Protein AF-A0AAU7DR72-F1 (afdb_monomer_lite)

pLDDT: mean 85.29, std 13.03, range [40.03, 97.12]

Organism: NCBI:txid3120821

Secondary structure (DSSP, 8-state):
------------HHHHHHT--THHHHHHHHHHHHHHHHHHS---EEPTTS-EE--TTTS-GGGHHHHHHHHHHHHHHHSPPPPSS--HHHHHHHHHHHHHHHHHHHHHT--PPPPPPHHHHHHHHHHTPPPP-HHHHHHHH----HHHHHHHHTTS--THHHHHT-

Foldseek 3Di:
DDPDDPPPPPDPLLVVLVPQAQVVLQVLLVQLQVQLCVVPVFGWDQDLRNDTDDDCVRPPPVCVVVSVVSSVVSSPVRFAAFDPDDDLVLLLSLLSSQVSLLVQCVVVPADDDDDDDSVQQVVCSVVVHDGDHSLVRSVVVDPDDPVRSSVSCRRRPGSCSSRRRD

Sequence (166 aa):
MISGCASDTQEPISEAYEQLSWDILEDEAHLVAQCVEERTGFAVRVTRGGYLEYTSEEVPDAQWDIVGEEAYACGLEAVPQAPKNPSEESLRTLYSLEVEAHKCLTNEGYSLSAPVSEATFIESFRSGEMPWSALWEAMSESSMGETEFLDLLEKCPDPTQYYWRQ

Radius of gyration: 19.44 Å; chains: 1; bounding box: 72×32×48 Å

Structure (mmCIF, N/CA/C/O backbone):
data_AF-A0AAU7DR72-F1
#
_entry.id   AF-A0AAU7DR72-F1
#
loop_
_atom_site.group_PDB
_atom_site.id
_atom_site.type_symbol
_atom_site.label_atom_id
_atom_site.label_alt_id
_atom_site.label_comp_id
_atom_site.label_asym_id
_atom_site.label_entity_id
_atom_site.label_seq_id
_atom_site.pdbx_PDB_ins_code
_atom_site.Cartn_x
_atom_site.Cartn_y
_atom_site.Cartn_z
_atom_site.occupancy
_atom_site.B_iso_or_equiv
_atom_site.auth_seq_id
_atom_site.auth_comp_id
_atom_site.auth_asym_id
_atom_site.auth_atom_id
_atom_site.pdbx_PDB_model_num
ATOM 1 N N . MET A 1 1 ? 49.573 5.946 -3.751 1.00 40.03 1 MET A N 1
ATOM 2 C CA . MET A 1 1 ? 48.326 6.722 -3.895 1.00 40.03 1 MET A CA 1
ATOM 3 C C . MET A 1 1 ? 47.185 5.734 -3.796 1.00 40.03 1 MET A C 1
ATOM 5 O O . MET A 1 1 ? 47.129 4.814 -4.600 1.00 40.03 1 MET A O 1
ATOM 9 N N . ILE A 1 2 ? 46.407 5.832 -2.722 1.00 44.66 2 ILE A N 1
ATOM 10 C CA . ILE A 1 2 ? 45.313 4.913 -2.401 1.00 44.66 2 ILE A CA 1
ATOM 11 C C . ILE A 1 2 ? 44.139 5.312 -3.301 1.00 44.66 2 ILE A C 1
ATOM 13 O O . ILE A 1 2 ? 43.612 6.409 -3.147 1.00 44.66 2 ILE A O 1
ATOM 17 N N . SER A 1 3 ? 43.785 4.471 -4.278 1.00 48.53 3 SER A N 1
ATOM 18 C CA . SER A 1 3 ? 42.498 4.589 -4.973 1.00 48.53 3 SER A CA 1
ATOM 19 C C . SER A 1 3 ? 41.438 4.014 -4.046 1.00 48.53 3 SER A C 1
ATOM 21 O O . SER A 1 3 ? 41.363 2.801 -3.871 1.00 48.53 3 SER A O 1
ATOM 23 N N . GLY A 1 4 ? 40.691 4.896 -3.389 1.00 42.16 4 GLY A N 1
ATOM 24 C CA . GLY A 1 4 ? 39.470 4.527 -2.689 1.00 42.16 4 GLY A CA 1
ATOM 25 C C . GLY A 1 4 ? 38.358 4.366 -3.715 1.00 42.16 4 GLY A C 1
ATOM 26 O O . GLY A 1 4 ? 37.863 5.361 -4.236 1.00 42.16 4 GLY A O 1
ATOM 27 N N . CYS A 1 5 ? 37.989 3.125 -4.021 1.00 52.59 5 CYS A N 1
ATOM 28 C CA . CYS A 1 5 ? 36.682 2.848 -4.599 1.00 52.59 5 CYS A CA 1
ATOM 29 C C . CYS A 1 5 ? 35.670 3.044 -3.471 1.00 52.59 5 CYS A C 1
ATOM 31 O O . CYS A 1 5 ? 35.693 2.307 -2.486 1.00 52.59 5 CYS A O 1
ATOM 33 N N . ALA A 1 6 ? 34.849 4.084 -3.581 1.00 48.78 6 ALA A N 1
ATOM 34 C CA . ALA A 1 6 ? 33.651 4.207 -2.774 1.00 48.78 6 ALA A CA 1
ATOM 35 C C . ALA A 1 6 ? 32.754 3.016 -3.125 1.00 48.78 6 ALA A C 1
ATOM 37 O O . ALA A 1 6 ? 32.339 2.869 -4.274 1.00 48.78 6 ALA A O 1
ATOM 38 N N . SER A 1 7 ? 32.541 2.124 -2.163 1.00 44.34 7 SER A N 1
ATOM 39 C CA . SER A 1 7 ? 31.516 1.095 -2.264 1.00 44.34 7 SER A CA 1
ATOM 40 C C . SER A 1 7 ? 30.158 1.777 -2.134 1.00 44.34 7 SER A C 1
ATOM 42 O O . SER A 1 7 ? 29.631 1.880 -1.028 1.00 44.34 7 SER A O 1
ATOM 44 N N . ASP A 1 8 ? 29.607 2.260 -3.247 1.00 44.88 8 ASP A N 1
ATOM 45 C CA . ASP A 1 8 ? 28.161 2.449 -3.360 1.00 44.88 8 ASP A CA 1
ATOM 46 C C . ASP A 1 8 ? 27.555 1.049 -3.403 1.00 44.88 8 ASP A C 1
ATOM 48 O O . ASP A 1 8 ? 27.446 0.414 -4.451 1.00 44.88 8 ASP A O 1
ATOM 52 N N . THR A 1 9 ? 27.249 0.516 -2.226 1.00 42.81 9 THR A N 1
ATOM 53 C CA . THR A 1 9 ? 26.425 -0.688 -2.122 1.00 42.81 9 THR A CA 1
ATOM 54 C C . THR A 1 9 ? 24.986 -0.197 -2.136 1.00 42.81 9 THR A C 1
ATOM 56 O O . THR A 1 9 ? 24.313 -0.197 -1.112 1.00 42.81 9 THR A O 1
ATOM 59 N N . GLN A 1 10 ? 24.558 0.347 -3.277 1.00 51.75 10 GLN A N 1
ATOM 60 C CA . GLN A 1 10 ? 23.138 0.535 -3.517 1.00 51.75 10 GLN A CA 1
ATOM 61 C C . GLN A 1 10 ? 22.560 -0.865 -3.673 1.00 51.75 10 GLN A C 1
ATOM 63 O O . GLN A 1 10 ? 22.988 -1.624 -4.547 1.00 51.75 10 GLN A O 1
ATOM 68 N N . GLU A 1 11 ? 21.684 -1.228 -2.747 1.00 62.62 11 GLU A N 1
ATOM 69 C CA . GLU A 1 11 ? 21.015 -2.518 -2.748 1.00 62.62 11 GLU A CA 1
ATOM 70 C C . GLU A 1 11 ? 20.339 -2.742 -4.117 1.00 62.62 11 GLU A C 1
ATOM 72 O O . GLU A 1 11 ? 19.736 -1.803 -4.655 1.00 62.62 11 GLU A O 1
ATOM 77 N N . PRO A 1 12 ? 20.484 -3.923 -4.747 1.00 83.19 12 PRO A N 1
ATOM 78 C CA . PRO A 1 12 ? 19.805 -4.216 -6.001 1.00 83.19 12 PRO A CA 1
ATOM 79 C C . PRO A 1 12 ? 18.297 -4.009 -5.852 1.00 83.19 12 PRO A C 1
ATOM 81 O O . PRO A 1 12 ? 17.704 -4.454 -4.877 1.00 83.19 12 PRO A O 1
ATOM 84 N N . ILE A 1 13 ? 17.652 -3.390 -6.843 1.00 85.44 13 ILE A N 1
ATOM 85 C CA . ILE A 1 13 ? 16.209 -3.100 -6.780 1.00 85.44 13 ILE A CA 1
ATOM 86 C C . ILE A 1 13 ? 15.347 -4.347 -6.533 1.00 85.44 13 ILE A C 1
ATOM 88 O O . ILE A 1 13 ? 14.298 -4.249 -5.913 1.00 85.44 13 ILE A O 1
ATOM 92 N N . SER A 1 14 ? 15.799 -5.521 -6.980 1.00 81.19 14 SER A N 1
ATOM 93 C CA . SER A 1 14 ? 15.128 -6.794 -6.719 1.00 81.19 14 SER A CA 1
ATOM 94 C C . SER A 1 14 ? 15.145 -7.171 -5.236 1.00 81.19 14 SER A C 1
ATOM 96 O O . SER A 1 14 ? 14.151 -7.672 -4.737 1.00 81.19 14 SER A O 1
ATOM 98 N N . GLU A 1 15 ? 16.245 -6.904 -4.529 1.00 83.69 15 GLU A N 1
ATOM 99 C CA . GLU A 1 15 ? 16.351 -7.144 -3.084 1.00 83.69 15 GLU A CA 1
ATOM 100 C C . GLU A 1 15 ? 15.483 -6.127 -2.324 1.00 83.69 15 GLU A C 1
ATOM 102 O O . GLU A 1 15 ? 14.695 -6.512 -1.465 1.00 83.69 15 GLU A O 1
ATOM 107 N N . ALA A 1 16 ? 15.486 -4.859 -2.754 1.00 84.62 16 ALA A N 1
ATOM 108 C CA . ALA A 1 16 ? 14.591 -3.839 -2.206 1.00 84.62 16 ALA A CA 1
ATOM 109 C C . ALA A 1 16 ? 13.102 -4.166 -2.446 1.00 84.62 16 ALA A C 1
ATOM 111 O O . ALA A 1 16 ? 12.257 -3.852 -1.610 1.00 84.62 16 ALA A O 1
ATOM 112 N N . TYR A 1 17 ? 12.775 -4.804 -3.575 1.00 85.69 17 TYR A N 1
ATOM 113 C CA . TYR A 1 17 ? 11.429 -5.288 -3.880 1.00 85.69 17 TYR A CA 1
ATOM 114 C C . TYR A 1 17 ? 11.035 -6.481 -3.000 1.00 85.69 17 TYR A C 1
ATOM 116 O O . TYR A 1 17 ? 9.922 -6.509 -2.490 1.00 85.69 17 TYR A O 1
ATOM 124 N N . GLU A 1 18 ? 11.949 -7.425 -2.756 1.00 82.75 18 GLU A N 1
ATOM 125 C CA . GLU A 1 18 ? 11.736 -8.557 -1.839 1.00 82.75 18 GLU A CA 1
ATOM 126 C C . GLU A 1 18 ? 11.539 -8.119 -0.376 1.00 82.75 18 GLU A C 1
ATOM 128 O O . GLU A 1 18 ? 10.915 -8.838 0.402 1.00 82.75 18 GLU A O 1
ATOM 133 N N . GLN A 1 19 ? 12.050 -6.945 0.009 1.00 81.69 19 GLN A N 1
ATOM 134 C CA . GLN A 1 19 ? 11.811 -6.361 1.333 1.00 81.69 19 GLN A CA 1
ATOM 135 C C . GLN A 1 19 ? 10.426 -5.719 1.483 1.00 81.69 19 GLN A C 1
ATOM 137 O O . GLN A 1 19 ? 10.000 -5.447 2.609 1.00 81.69 19 GLN A O 1
ATOM 142 N N . LEU A 1 20 ? 9.711 -5.465 0.383 1.00 82.44 20 LEU A N 1
ATOM 143 C CA . LEU A 1 20 ? 8.302 -5.102 0.468 1.00 82.44 20 LEU A CA 1
ATOM 144 C C . LEU A 1 20 ? 7.539 -6.336 0.943 1.00 82.44 20 LEU A C 1
ATOM 146 O O . LEU A 1 20 ? 7.637 -7.405 0.350 1.00 82.44 20 LEU A O 1
ATOM 150 N N . SER A 1 21 ? 6.786 -6.197 2.026 1.00 75.19 21 SER A N 1
ATOM 151 C CA . SER A 1 21 ? 6.037 -7.312 2.587 1.00 75.19 21 SER A CA 1
ATOM 152 C C . SER A 1 21 ? 4.670 -6.853 3.047 1.00 75.19 21 SER A C 1
ATOM 154 O O . SER A 1 21 ? 4.517 -5.846 3.744 1.00 75.19 21 SER A O 1
ATOM 156 N N . TRP A 1 22 ? 3.681 -7.655 2.666 1.00 69.69 22 TRP A N 1
ATOM 157 C CA . TRP A 1 22 ? 2.313 -7.538 3.137 1.00 69.69 22 TRP A CA 1
ATOM 158 C C . TRP A 1 22 ? 2.208 -7.657 4.664 1.00 69.69 22 TRP A C 1
ATOM 160 O O . TRP A 1 22 ? 1.389 -6.963 5.265 1.00 69.69 22 TRP A O 1
ATOM 170 N N . ASP A 1 23 ? 3.098 -8.429 5.300 1.00 72.31 23 ASP A N 1
ATOM 171 C CA . ASP A 1 23 ? 3.139 -8.598 6.760 1.00 72.31 23 ASP A CA 1
ATOM 172 C C . ASP A 1 23 ? 3.333 -7.262 7.486 1.00 72.31 23 ASP A C 1
ATOM 174 O O . ASP A 1 23 ? 2.869 -7.082 8.608 1.00 72.31 23 ASP A O 1
ATOM 178 N N . ILE A 1 24 ? 3.956 -6.278 6.830 1.00 73.00 24 ILE A N 1
ATOM 179 C CA . ILE A 1 24 ? 4.188 -4.976 7.450 1.00 73.00 24 ILE A CA 1
ATOM 180 C C . ILE A 1 24 ? 2.870 -4.199 7.606 1.00 73.00 24 ILE A C 1
ATOM 182 O O . ILE A 1 24 ? 2.738 -3.425 8.548 1.00 73.00 24 ILE A O 1
ATOM 186 N N . LEU A 1 25 ? 1.872 -4.410 6.737 1.00 75.88 25 LEU A N 1
ATOM 187 C CA . LEU A 1 25 ? 0.547 -3.802 6.926 1.00 75.88 25 LEU A CA 1
ATOM 188 C C . LEU A 1 25 ? -0.197 -4.425 8.110 1.00 75.88 25 LEU A C 1
ATOM 190 O O . LEU A 1 25 ? -0.918 -3.725 8.816 1.00 75.88 25 LEU A O 1
ATOM 194 N N . GLU A 1 26 ? -0.017 -5.727 8.340 1.00 81.94 26 GLU A N 1
ATOM 195 C CA . GLU A 1 26 ? -0.569 -6.409 9.512 1.00 81.94 26 GLU A CA 1
ATOM 196 C C . GLU A 1 26 ? 0.111 -5.915 10.798 1.00 81.94 26 GLU A C 1
ATOM 198 O O . GLU A 1 26 ? -0.579 -5.537 11.748 1.00 81.94 26 GLU A O 1
ATOM 203 N N . ASP A 1 27 ? 1.442 -5.802 10.802 1.00 84.06 27 ASP A N 1
ATOM 204 C CA . ASP A 1 27 ? 2.212 -5.244 11.919 1.00 84.06 27 ASP A CA 1
ATOM 205 C C . ASP A 1 27 ? 1.815 -3.787 12.227 1.00 84.06 27 ASP A C 1
ATOM 207 O O . ASP A 1 27 ? 1.574 -3.433 13.386 1.00 84.06 27 ASP A O 1
ATOM 211 N N . GLU A 1 28 ? 1.693 -2.935 11.204 1.00 85.44 28 GLU A N 1
ATOM 212 C CA . GLU A 1 28 ? 1.229 -1.548 11.346 1.00 85.44 28 GLU A CA 1
ATOM 213 C C . GLU A 1 28 ? -0.206 -1.499 11.894 1.00 85.44 28 GLU A C 1
ATOM 215 O O . GLU A 1 28 ? -0.493 -0.737 12.822 1.00 85.44 28 GLU A O 1
ATOM 220 N N . ALA A 1 29 ? -1.103 -2.353 11.399 1.00 89.00 29 ALA A N 1
ATOM 221 C CA . ALA A 1 29 ? -2.471 -2.446 11.899 1.00 89.00 29 ALA A CA 1
ATOM 222 C C . ALA A 1 29 ? -2.537 -2.923 13.358 1.00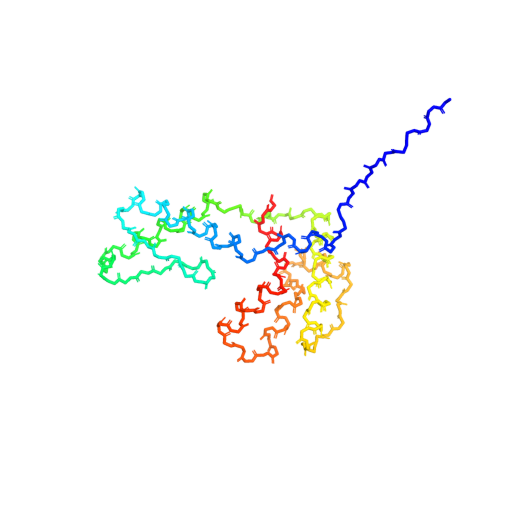 89.00 29 ALA A C 1
ATOM 224 O O . ALA A 1 29 ? -3.395 -2.457 14.110 1.00 89.00 29 ALA A O 1
ATOM 225 N N . HIS A 1 30 ? -1.615 -3.783 13.800 1.00 91.69 30 HIS A N 1
ATOM 226 C CA . HIS A 1 30 ? -1.501 -4.171 15.206 1.00 91.69 30 HIS A CA 1
ATOM 227 C C . HIS A 1 30 ? -1.099 -3.000 16.110 1.00 91.69 30 HIS A C 1
ATOM 229 O O . HIS A 1 30 ? -1.634 -2.884 17.217 1.00 91.69 30 HIS A O 1
ATOM 235 N N . LEU A 1 31 ? -0.235 -2.094 15.640 1.00 91.38 31 LEU A N 1
ATOM 236 C CA . LEU A 1 31 ? 0.086 -0.860 16.368 1.00 91.38 31 LEU A CA 1
ATOM 237 C C . LEU A 1 31 ? -1.145 0.047 16.499 1.00 91.38 31 LEU A C 1
ATOM 239 O O . LEU A 1 31 ? -1.407 0.591 17.575 1.00 91.38 31 LEU A O 1
ATOM 243 N N . VAL A 1 32 ? -1.931 0.177 15.426 1.00 93.31 32 VAL A N 1
ATOM 244 C CA . VAL A 1 32 ? -3.178 0.955 15.453 1.00 93.31 32 VAL A CA 1
ATOM 245 C C . VAL A 1 32 ? -4.196 0.313 16.398 1.00 93.31 32 VAL A C 1
ATOM 247 O O . VAL A 1 32 ? -4.771 1.015 17.228 1.00 93.31 32 VAL A O 1
ATOM 250 N N . ALA A 1 33 ? -4.383 -1.007 16.332 1.00 94.88 33 ALA A N 1
ATOM 251 C CA . ALA A 1 33 ? -5.301 -1.741 17.202 1.00 94.88 33 ALA A CA 1
ATOM 252 C C . ALA A 1 33 ? -4.955 -1.558 18.688 1.00 94.88 33 ALA A C 1
ATOM 254 O O . ALA A 1 33 ? -5.843 -1.277 19.494 1.00 94.88 33 ALA A O 1
ATOM 255 N N . GLN A 1 34 ? -3.666 -1.637 19.039 1.00 94.81 34 GLN A N 1
ATOM 256 C CA . GLN A 1 34 ? -3.204 -1.388 20.404 1.00 94.81 34 GLN A CA 1
ATOM 257 C C . GLN A 1 34 ? -3.516 0.049 20.853 1.00 94.81 34 GLN A C 1
ATOM 259 O O . GLN A 1 34 ? -4.033 0.256 21.949 1.00 94.81 34 GLN A O 1
ATOM 264 N N . CYS A 1 35 ? -3.251 1.045 20.005 1.00 95.88 35 CYS A N 1
ATOM 265 C CA . CYS A 1 35 ? -3.551 2.445 20.308 1.00 95.88 35 CYS A CA 1
ATOM 266 C C . CYS A 1 35 ? -5.058 2.688 20.520 1.00 95.88 35 CYS A C 1
ATOM 268 O O . CYS A 1 35 ? -5.446 3.387 21.460 1.00 95.88 35 CYS A O 1
ATOM 270 N N . VAL A 1 36 ? -5.920 2.077 19.699 1.00 96.62 36 VAL A N 1
ATOM 271 C CA . VAL A 1 36 ? -7.382 2.161 19.851 1.00 96.62 36 VAL A CA 1
ATOM 272 C C . VAL A 1 36 ? -7.828 1.573 21.186 1.00 96.62 36 VAL A C 1
ATOM 274 O O . VAL A 1 36 ? -8.612 2.207 21.899 1.00 96.62 36 VAL A O 1
ATOM 277 N N . GLU A 1 37 ? -7.312 0.402 21.558 1.00 96.50 37 GLU A N 1
ATOM 278 C CA . GLU A 1 37 ? -7.641 -0.235 22.834 1.00 96.50 37 GLU A CA 1
ATOM 279 C C . GLU A 1 37 ? -7.176 0.620 24.022 1.00 96.50 37 GLU A C 1
ATOM 281 O O . GLU A 1 37 ? -7.942 0.837 24.961 1.00 96.50 37 GLU A O 1
ATOM 286 N N . GLU A 1 38 ? -5.972 1.194 23.961 1.00 96.62 38 GLU A N 1
ATOM 287 C CA . GLU A 1 38 ? -5.443 2.077 25.008 1.00 96.62 38 GLU A CA 1
ATOM 288 C C . GLU A 1 38 ? -6.288 3.348 25.211 1.00 96.62 38 GLU A C 1
ATOM 290 O O . GLU A 1 38 ? -6.407 3.837 26.339 1.00 96.62 38 GLU A O 1
ATOM 295 N N . ARG A 1 39 ? -6.890 3.887 24.143 1.00 96.94 39 ARG A N 1
ATOM 296 C CA . ARG A 1 39 ? -7.662 5.143 24.188 1.00 96.94 39 ARG A CA 1
AT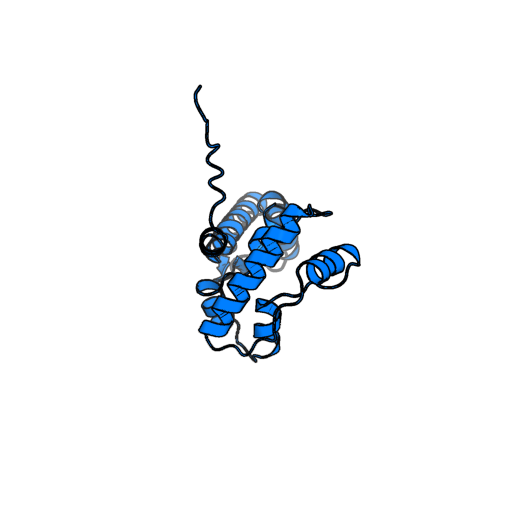OM 297 C C . ARG A 1 39 ? -9.143 4.955 24.472 1.00 96.94 39 ARG A C 1
ATOM 299 O O . ARG A 1 39 ? -9.746 5.781 25.156 1.00 96.94 39 ARG A O 1
ATOM 306 N N . THR A 1 40 ? -9.730 3.889 23.943 1.00 96.19 40 THR A N 1
ATOM 307 C CA . THR A 1 40 ? -11.179 3.653 24.008 1.00 96.19 40 THR A CA 1
ATOM 308 C C . THR A 1 40 ? -11.556 2.577 25.023 1.00 96.19 40 THR A C 1
ATOM 310 O O . THR A 1 40 ? -12.695 2.540 25.486 1.00 96.19 40 THR A O 1
ATOM 313 N N . GLY A 1 41 ? -10.606 1.716 25.398 1.00 96.19 41 GLY A N 1
ATOM 314 C CA . GLY A 1 41 ? -10.848 0.522 26.204 1.00 96.19 41 GLY A CA 1
ATOM 315 C C . GLY A 1 41 ? -11.507 -0.623 25.433 1.00 96.19 41 GLY A C 1
ATOM 316 O O . GLY A 1 41 ? -11.859 -1.626 26.056 1.00 96.19 41 GLY A O 1
ATOM 317 N N . PHE A 1 42 ? -11.699 -0.487 24.116 1.00 96.25 42 PHE A N 1
ATOM 318 C CA . PHE A 1 42 ? -12.278 -1.525 23.272 1.00 96.25 42 PHE A CA 1
ATOM 319 C C . PHE A 1 42 ? -11.209 -2.222 22.439 1.00 96.25 42 PHE A C 1
ATOM 321 O O . PHE A 1 42 ? -10.454 -1.581 21.711 1.00 96.25 42 PHE A O 1
ATOM 328 N N . ALA A 1 43 ? -11.191 -3.550 22.515 1.00 93.19 43 ALA A N 1
ATOM 329 C CA . ALA A 1 43 ? -10.353 -4.362 21.651 1.00 93.19 43 ALA A CA 1
ATOM 330 C C . ALA A 1 43 ? -10.956 -4.423 20.241 1.00 93.19 43 ALA A C 1
ATOM 332 O O . ALA A 1 43 ? -12.147 -4.693 20.074 1.00 93.19 43 ALA A O 1
ATOM 333 N N . VAL A 1 44 ? -10.110 -4.215 19.235 1.00 93.38 44 VAL A N 1
ATOM 334 C CA . VAL A 1 44 ? -10.427 -4.417 17.817 1.00 93.38 44 VAL A CA 1
ATOM 335 C C . VAL A 1 44 ? -9.506 -5.493 17.254 1.00 93.38 44 VAL A C 1
ATOM 337 O O . VAL A 1 44 ? -8.362 -5.643 17.691 1.00 93.38 44 VAL A O 1
ATOM 340 N N . ARG A 1 45 ? -9.999 -6.282 16.303 1.00 92.88 45 ARG A N 1
ATOM 341 C CA . ARG A 1 45 ? -9.233 -7.361 15.677 1.00 92.88 45 ARG A CA 1
ATOM 342 C C . ARG A 1 45 ? -8.563 -6.858 14.408 1.00 92.88 45 ARG A C 1
ATOM 344 O O . ARG A 1 45 ? -9.161 -6.103 13.653 1.00 92.88 45 ARG A O 1
ATOM 351 N N . VAL A 1 46 ? -7.348 -7.329 14.150 1.00 90.94 46 VAL A N 1
ATOM 352 C CA . VAL A 1 46 ? -6.679 -7.141 12.860 1.00 90.94 46 VAL A CA 1
ATOM 353 C C . VAL A 1 46 ? -7.024 -8.329 11.965 1.00 90.94 46 VAL A C 1
ATOM 355 O O . VAL A 1 46 ? -6.924 -9.487 12.380 1.00 90.94 46 VAL A O 1
ATOM 358 N N . THR A 1 47 ? -7.504 -8.038 10.763 1.00 85.31 47 THR A N 1
ATOM 359 C CA . THR A 1 47 ? -7.796 -9.030 9.722 1.00 85.31 47 THR A CA 1
ATOM 360 C C . THR A 1 47 ? -6.535 -9.377 8.935 1.00 85.31 47 THR A C 1
ATOM 362 O O . THR A 1 47 ? -5.569 -8.612 8.916 1.00 85.31 47 THR A O 1
ATOM 365 N N . ARG A 1 48 ? -6.571 -10.507 8.215 1.00 75.38 48 ARG A N 1
ATOM 366 C CA . ARG A 1 48 ? -5.569 -10.808 7.187 1.00 75.38 48 ARG A CA 1
ATOM 367 C C . ARG A 1 48 ? -5.682 -9.722 6.116 1.00 75.38 48 ARG A C 1
ATOM 369 O O . ARG A 1 48 ? -6.649 -9.711 5.365 1.00 75.38 48 ARG A O 1
ATOM 376 N N . GLY A 1 49 ? -4.728 -8.799 6.093 1.00 72.44 49 GLY A N 1
ATOM 377 C CA . GLY A 1 49 ? -4.767 -7.618 5.230 1.00 72.44 49 GLY A CA 1
ATOM 378 C C . GLY A 1 49 ? -4.687 -6.267 5.928 1.00 72.44 49 GLY A C 1
ATOM 379 O O . GLY A 1 49 ? -4.719 -5.241 5.254 1.00 72.44 49 GLY A O 1
ATOM 380 N N . GLY A 1 50 ? -4.561 -6.252 7.256 1.00 81.44 50 GLY A N 1
ATOM 381 C CA . GLY A 1 50 ? -4.305 -5.023 8.003 1.00 81.44 50 GLY A CA 1
ATOM 382 C C . GLY A 1 50 ? -5.540 -4.140 8.212 1.00 81.44 50 GLY A C 1
ATOM 383 O O . GLY A 1 50 ? -5.409 -2.994 8.637 1.00 81.44 50 GLY A O 1
ATOM 384 N N . TYR A 1 51 ? -6.755 -4.643 7.956 1.00 84.75 51 TYR A N 1
ATOM 385 C CA . TYR A 1 51 ? -7.979 -3.929 8.334 1.00 84.75 51 TYR A CA 1
ATOM 386 C C . TYR A 1 51 ? -8.343 -4.199 9.788 1.00 84.75 51 TYR A C 1
ATOM 388 O O . TYR A 1 51 ? -8.184 -5.321 10.275 1.00 84.75 51 TYR A O 1
ATOM 396 N N . LEU A 1 52 ? -8.899 -3.183 10.448 1.00 90.19 52 LEU A N 1
ATOM 397 C CA . LEU A 1 52 ? -9.497 -3.322 11.770 1.00 90.19 52 LEU A CA 1
ATOM 398 C C . LEU A 1 52 ? -10.953 -3.770 11.641 1.00 90.19 52 LEU A C 1
ATOM 400 O O . LEU A 1 52 ? -11.742 -3.145 10.933 1.00 90.19 52 LEU A O 1
ATOM 404 N N . GLU A 1 53 ? -11.309 -4.826 12.360 1.00 92.25 53 GLU A N 1
ATOM 405 C CA . GLU A 1 53 ? -12.655 -5.383 12.425 1.00 92.25 53 GLU A CA 1
ATOM 406 C C . GLU A 1 53 ? -13.112 -5.482 13.882 1.00 92.25 53 GLU A C 1
ATOM 408 O O . GLU A 1 53 ? -12.333 -5.782 14.789 1.00 92.25 53 GLU A O 1
ATOM 413 N N . TYR A 1 54 ? -14.395 -5.221 14.107 1.00 92.56 54 TYR A N 1
ATOM 414 C CA . TYR A 1 54 ? -15.043 -5.406 15.395 1.00 92.56 54 TYR A CA 1
ATOM 415 C C . TYR A 1 54 ? -16.542 -5.626 15.209 1.00 92.56 54 TYR A C 1
ATOM 417 O O . TYR A 1 54 ? -17.157 -5.183 14.237 1.00 92.56 54 TYR A O 1
ATOM 425 N N . THR A 1 55 ? -17.136 -6.317 16.170 1.00 93.06 55 THR A N 1
ATOM 426 C CA . THR A 1 55 ? -18.566 -6.626 16.225 1.00 93.06 55 THR A CA 1
ATOM 427 C C . THR A 1 55 ? -19.259 -5.843 17.340 1.00 93.06 55 THR A C 1
ATOM 429 O O . THR A 1 55 ? -18.610 -5.269 18.214 1.00 93.06 55 THR A O 1
ATOM 432 N N . SER A 1 56 ? -20.595 -5.879 17.376 1.00 91.75 56 SER A N 1
ATOM 433 C CA . SER A 1 56 ? -21.383 -5.294 18.472 1.00 91.75 56 SER A CA 1
ATOM 434 C C . SER A 1 56 ? -21.136 -5.957 19.841 1.00 91.75 56 SER A C 1
ATOM 436 O O . SER A 1 56 ? -21.545 -5.420 20.870 1.00 91.75 56 SER A O 1
ATOM 438 N N . GLU A 1 57 ? -20.524 -7.149 19.867 1.00 90.69 57 GLU A N 1
ATOM 439 C CA . GLU A 1 57 ? -20.121 -7.836 21.104 1.00 90.69 57 GLU A CA 1
ATOM 440 C C . GLU A 1 57 ? -18.823 -7.255 21.685 1.00 90.69 57 GLU A C 1
ATOM 442 O O . GLU A 1 57 ? -18.658 -7.225 22.904 1.00 90.69 57 GLU A O 1
ATOM 447 N N . GLU A 1 58 ? -17.927 -6.773 20.821 1.00 92.31 58 GLU A N 1
ATOM 448 C CA . GLU A 1 58 ? -16.632 -6.185 21.187 1.00 92.31 58 GLU A CA 1
ATOM 449 C C . GLU A 1 58 ? -16.756 -4.674 21.426 1.00 92.31 58 GLU A C 1
ATOM 451 O O . GLU A 1 58 ? -16.244 -4.154 22.418 1.00 92.31 58 GLU A O 1
ATOM 456 N N . VAL A 1 59 ? -17.497 -3.980 20.555 1.00 94.94 59 VAL A N 1
ATOM 457 C CA . VAL A 1 59 ? -17.745 -2.537 20.617 1.00 94.94 59 VAL A CA 1
ATOM 458 C C . VAL A 1 59 ? -19.255 -2.291 20.572 1.00 94.94 59 VAL A C 1
ATOM 460 O O . VAL A 1 59 ? -19.879 -2.553 19.543 1.00 94.94 59 VAL A O 1
ATOM 463 N N . PRO A 1 60 ? -19.879 -1.736 21.626 1.00 96.00 60 PRO A N 1
ATOM 464 C CA . PRO A 1 60 ? -21.289 -1.361 21.574 1.00 96.00 60 PRO A CA 1
ATOM 465 C C . PRO A 1 60 ? -21.564 -0.373 20.434 1.00 96.00 60 PRO A C 1
ATOM 467 O O . PRO A 1 60 ? -20.819 0.591 20.288 1.00 96.00 60 PRO A O 1
ATOM 470 N N . ASP A 1 61 ? -22.670 -0.534 19.701 1.00 95.19 61 ASP A N 1
ATOM 471 C CA . ASP A 1 61 ? -23.023 0.301 18.532 1.00 95.19 61 ASP A CA 1
ATOM 472 C C . ASP A 1 61 ? -22.922 1.813 18.797 1.00 95.19 61 ASP A C 1
ATOM 474 O O . ASP A 1 61 ? -22.472 2.586 17.957 1.00 95.19 61 ASP A O 1
ATOM 478 N N . ALA A 1 62 ? -23.282 2.249 20.008 1.00 95.50 62 ALA A N 1
ATOM 479 C CA . ALA A 1 62 ? -23.205 3.650 20.425 1.00 95.50 62 ALA A CA 1
ATOM 480 C C . ALA A 1 62 ? -21.768 4.204 20.556 1.00 95.50 62 ALA A C 1
ATOM 482 O O . ALA A 1 62 ? -21.605 5.383 20.859 1.00 95.50 62 ALA A O 1
ATOM 483 N N . GLN A 1 63 ? -20.745 3.360 20.420 1.00 96.81 63 GLN A N 1
ATOM 484 C CA . GLN A 1 63 ? -19.322 3.694 20.520 1.00 96.81 63 GLN A CA 1
ATOM 485 C C . GLN A 1 63 ? -18.575 3.495 19.193 1.00 96.81 63 GLN A C 1
ATOM 487 O O . GLN A 1 63 ? -17.388 3.801 19.134 1.00 96.81 63 GLN A O 1
ATOM 492 N N . TRP A 1 64 ? -19.244 3.026 18.131 1.00 94.94 64 TRP A N 1
ATOM 493 C CA . TRP A 1 64 ? -18.601 2.777 16.834 1.00 94.94 64 TRP A CA 1
ATOM 494 C C . TRP A 1 64 ? -17.956 4.037 16.254 1.00 94.94 64 TRP A C 1
ATOM 496 O O . TRP A 1 64 ? -16.828 3.971 15.777 1.00 94.94 64 TRP A O 1
ATOM 506 N N . ASP A 1 65 ? -18.620 5.191 16.371 1.00 95.69 65 ASP A N 1
ATOM 507 C CA . ASP A 1 65 ? -18.072 6.468 15.895 1.00 95.69 65 ASP A CA 1
ATOM 508 C C . ASP A 1 65 ? -16.763 6.825 16.618 1.00 95.69 65 ASP A C 1
ATOM 510 O O . ASP A 1 65 ? -15.782 7.185 15.976 1.00 95.69 65 ASP A O 1
ATOM 514 N N . ILE A 1 66 ? -16.713 6.652 17.945 1.00 95.38 66 ILE A N 1
ATOM 515 C CA . ILE A 1 66 ? -15.517 6.950 18.749 1.00 95.38 66 ILE A CA 1
ATOM 516 C C . ILE A 1 66 ? -14.376 5.990 18.396 1.00 95.38 66 ILE A C 1
ATOM 518 O O . ILE A 1 66 ? -13.238 6.423 18.234 1.00 95.38 66 ILE A O 1
ATOM 522 N N . VAL A 1 67 ? -14.666 4.695 18.236 1.00 95.25 67 VAL A N 1
ATOM 523 C CA . VAL A 1 67 ? -13.660 3.709 17.811 1.00 95.25 67 VAL A CA 1
ATOM 524 C C . VAL A 1 67 ? -13.143 4.021 16.406 1.00 95.25 67 VAL A C 1
ATOM 526 O O . VAL A 1 67 ? -11.940 3.939 16.175 1.00 95.25 67 VAL A O 1
ATOM 529 N N . GLY A 1 68 ? -14.013 4.429 15.480 1.00 93.12 68 GLY A N 1
ATOM 530 C CA . GLY A 1 68 ? -13.618 4.842 14.133 1.00 93.12 68 GLY A CA 1
ATOM 531 C C . GLY A 1 68 ? -12.749 6.105 14.113 1.00 93.12 68 GLY A C 1
ATOM 532 O O . GLY A 1 68 ? -11.737 6.143 13.412 1.00 93.12 68 GLY A O 1
ATOM 533 N N . GLU A 1 69 ? -13.107 7.125 14.897 1.00 95.94 69 GLU A N 1
ATOM 534 C CA . GLU A 1 69 ? -12.325 8.362 15.028 1.00 95.94 69 GLU A CA 1
ATOM 535 C C . GLU A 1 69 ? -10.938 8.099 15.632 1.00 95.94 69 GLU A C 1
ATOM 537 O O . GLU A 1 69 ? -9.935 8.595 15.108 1.00 95.94 69 GLU A O 1
ATOM 542 N N . GLU A 1 70 ? -10.855 7.279 16.683 1.00 96.31 70 GLU A N 1
ATOM 543 C CA . GLU A 1 70 ? -9.573 6.920 17.295 1.00 96.31 70 GLU A CA 1
ATOM 544 C C . GLU A 1 70 ? -8.746 5.998 16.400 1.00 96.31 70 GLU A C 1
ATOM 546 O O . GLU A 1 70 ? -7.537 6.186 16.313 1.00 96.31 70 GLU A O 1
ATOM 551 N N . ALA A 1 71 ? -9.358 5.068 15.660 1.00 93.31 71 ALA A N 1
ATOM 552 C CA . ALA A 1 71 ? -8.645 4.258 14.670 1.00 93.31 71 ALA A CA 1
ATOM 553 C C . ALA A 1 71 ? -7.975 5.135 13.605 1.00 93.31 71 ALA A C 1
ATOM 555 O O . ALA A 1 71 ? -6.809 4.924 13.267 1.00 93.31 71 ALA A O 1
ATOM 556 N N . TYR A 1 72 ? -8.677 6.161 13.121 1.00 91.00 72 TYR A N 1
ATOM 557 C CA . TYR A 1 72 ? -8.108 7.131 12.190 1.00 91.00 72 TYR A CA 1
ATOM 558 C C . TYR A 1 72 ? -6.962 7.937 12.823 1.00 91.00 72 TYR A C 1
ATOM 560 O O . TYR A 1 72 ? -5.893 8.061 12.224 1.00 91.00 72 TYR A O 1
ATOM 568 N N . ALA A 1 73 ? -7.150 8.457 14.040 1.00 92.56 73 ALA A N 1
ATOM 569 C CA . ALA A 1 73 ? -6.119 9.222 14.741 1.00 92.56 73 ALA A CA 1
ATOM 570 C C . ALA A 1 73 ? -4.866 8.377 15.033 1.00 92.56 73 ALA A C 1
ATOM 572 O O . ALA A 1 73 ? -3.751 8.809 14.749 1.00 92.56 73 ALA A O 1
ATOM 573 N N . CYS A 1 74 ? -5.050 7.155 15.532 1.00 93.62 74 CYS A N 1
ATOM 574 C CA . CYS A 1 74 ? -3.982 6.190 15.768 1.00 93.62 74 CYS A CA 1
ATOM 575 C C . CYS A 1 74 ? -3.261 5.810 14.465 1.00 93.62 74 CYS A C 1
ATOM 577 O O . CYS A 1 74 ? -2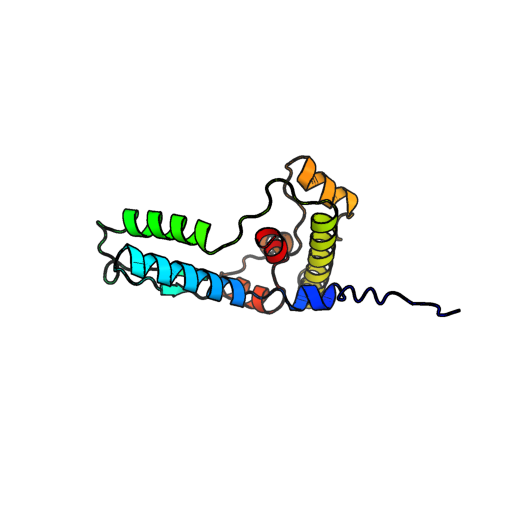.037 5.719 14.456 1.00 93.62 74 CYS A O 1
ATOM 579 N N . GLY A 1 75 ? -3.984 5.657 13.350 1.00 89.25 75 GLY A N 1
ATOM 580 C CA . GLY A 1 75 ? -3.390 5.416 12.032 1.00 89.25 75 GLY A CA 1
ATOM 581 C C . GLY A 1 75 ? -2.459 6.543 11.579 1.00 89.25 75 GLY A C 1
ATOM 582 O O . GLY A 1 75 ? -1.360 6.274 11.102 1.00 89.25 75 GLY A O 1
ATOM 583 N N . LEU A 1 76 ? -2.850 7.804 11.795 1.00 86.00 76 LEU A N 1
ATOM 584 C CA . LEU A 1 76 ? -2.007 8.967 11.486 1.00 86.00 76 LEU A CA 1
ATOM 585 C C . LEU A 1 76 ? -0.737 9.049 12.347 1.00 86.00 76 LEU A C 1
ATOM 587 O O . LEU A 1 76 ? 0.238 9.674 11.932 1.00 86.00 76 LEU A O 1
ATOM 591 N N .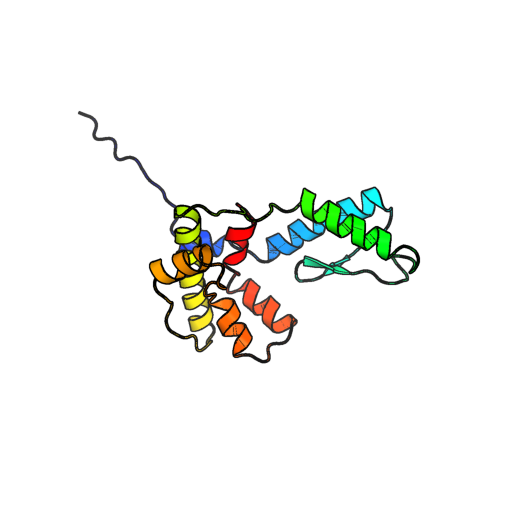 GLU A 1 77 ? -0.757 8.476 13.551 1.00 86.69 77 GLU A N 1
ATOM 592 C CA . GLU A 1 77 ? 0.388 8.455 14.467 1.00 86.69 77 GLU A CA 1
ATOM 593 C C . GLU A 1 77 ? 1.329 7.276 14.206 1.00 86.69 77 GLU A C 1
ATOM 595 O O . GLU A 1 77 ? 2.546 7.427 14.323 1.00 86.69 77 GLU A O 1
ATOM 600 N N . ALA A 1 78 ? 0.769 6.112 13.874 1.00 80.12 78 ALA A N 1
ATOM 601 C CA . ALA A 1 78 ? 1.514 4.871 13.707 1.00 80.12 78 ALA A CA 1
ATOM 602 C C . ALA A 1 78 ? 2.114 4.716 12.304 1.00 80.12 78 ALA A C 1
ATOM 604 O O . ALA A 1 78 ? 3.200 4.152 12.172 1.00 80.12 78 ALA A O 1
ATOM 605 N N . VAL A 1 79 ? 1.429 5.211 11.267 1.00 72.50 79 VAL A N 1
ATOM 606 C CA . VAL A 1 79 ? 1.808 4.974 9.869 1.00 72.50 79 VAL A CA 1
ATOM 607 C C . VAL A 1 79 ? 2.376 6.255 9.252 1.00 72.50 79 VAL A C 1
ATOM 609 O O . VAL A 1 79 ? 1.688 7.287 9.242 1.00 72.50 79 VAL A O 1
ATOM 612 N N . PRO A 1 80 ? 3.614 6.221 8.713 1.00 69.06 80 PRO A N 1
ATOM 613 C CA . PRO A 1 80 ? 4.156 7.330 7.943 1.00 69.06 80 PRO A CA 1
ATOM 614 C C . PRO A 1 80 ? 3.182 7.740 6.835 1.00 69.06 80 PRO A C 1
ATOM 616 O O . PRO A 1 80 ? 2.527 6.913 6.207 1.00 69.06 80 PRO A O 1
ATOM 619 N N . GLN A 1 81 ? 3.036 9.043 6.632 1.00 69.38 81 GLN A N 1
ATOM 620 C CA . GLN A 1 81 ? 2.171 9.563 5.581 1.00 69.38 81 GLN A CA 1
ATOM 621 C C . GLN A 1 81 ? 3.010 9.787 4.335 1.00 69.38 81 GLN A C 1
ATOM 623 O O . GLN A 1 81 ? 4.071 10.403 4.433 1.00 69.38 81 GLN A O 1
ATOM 628 N N . ALA A 1 82 ? 2.498 9.377 3.170 1.00 70.06 82 ALA A N 1
ATOM 629 C CA . ALA A 1 82 ? 3.196 9.611 1.914 1.00 70.06 82 ALA A CA 1
ATOM 630 C C . ALA A 1 82 ? 3.595 11.090 1.772 1.00 70.06 82 ALA A C 1
ATOM 632 O O . ALA A 1 82 ? 2.794 11.998 2.061 1.00 70.06 82 ALA A O 1
ATOM 633 N N . PRO A 1 83 ? 4.808 11.366 1.272 1.00 70.50 83 PRO A N 1
ATOM 634 C CA . PRO A 1 83 ? 5.268 12.725 1.103 1.00 70.50 83 PRO A CA 1
ATOM 635 C C . PRO A 1 83 ? 4.363 13.439 0.100 1.00 70.50 83 PRO A C 1
ATOM 637 O O . PRO A 1 83 ? 4.178 13.004 -1.033 1.00 70.50 83 PRO A O 1
ATOM 640 N N . LYS A 1 84 ? 3.835 14.602 0.497 1.00 72.50 84 LYS A N 1
ATOM 641 C CA . LYS A 1 84 ? 2.981 15.430 -0.372 1.00 72.50 84 LYS A CA 1
ATOM 642 C C . LYS A 1 84 ? 3.656 15.784 -1.705 1.00 72.50 84 LYS A C 1
ATOM 644 O O . LYS A 1 84 ? 2.970 15.995 -2.696 1.00 72.50 84 LYS A O 1
ATOM 649 N N . ASN A 1 85 ? 4.986 15.887 -1.698 1.00 80.06 85 ASN A N 1
ATOM 650 C CA . ASN A 1 85 ? 5.814 16.111 -2.876 1.00 80.06 85 ASN A CA 1
ATOM 651 C C . ASN A 1 85 ? 6.987 15.115 -2.837 1.00 80.06 85 ASN A C 1
ATOM 653 O O . ASN A 1 85 ? 8.012 15.433 -2.224 1.00 80.06 85 ASN A O 1
ATOM 657 N N . PRO A 1 86 ? 6.849 13.920 -3.431 1.00 83.94 86 PRO A N 1
ATOM 658 C CA . PRO A 1 86 ? 7.938 12.953 -3.487 1.00 83.94 86 PRO A CA 1
ATOM 659 C C . PRO A 1 86 ? 9.122 13.517 -4.277 1.00 83.94 86 PRO A C 1
ATOM 661 O O . PRO A 1 86 ? 8.953 14.284 -5.232 1.00 83.94 86 PRO A O 1
ATOM 664 N N . SER A 1 87 ? 10.337 13.146 -3.877 1.00 89.69 87 SER A N 1
ATOM 665 C CA . SER A 1 87 ? 11.534 13.537 -4.621 1.00 89.69 87 SER A CA 1
ATOM 666 C C . SER A 1 87 ? 11.595 12.808 -5.969 1.00 89.69 87 SER A C 1
ATOM 668 O O . SER A 1 87 ? 11.014 11.738 -6.139 1.00 89.69 87 SER A O 1
ATOM 670 N N . GLU A 1 88 ? 12.319 13.357 -6.947 1.00 90.81 88 GLU A N 1
ATOM 671 C CA . GLU A 1 88 ? 12.506 12.664 -8.230 1.00 90.81 88 GLU A CA 1
ATOM 672 C C . GLU A 1 88 ? 13.217 11.314 -8.047 1.00 90.81 88 GLU A C 1
ATOM 674 O O . GLU A 1 88 ? 12.875 10.348 -8.717 1.00 90.81 88 GLU A O 1
ATOM 679 N N . GLU A 1 89 ? 14.158 11.227 -7.105 1.00 90.81 89 GLU A N 1
ATOM 680 C CA . GLU A 1 89 ? 14.828 9.977 -6.738 1.00 90.81 89 GLU A CA 1
ATOM 681 C C . GLU A 1 89 ? 13.838 8.949 -6.177 1.00 90.81 89 GLU A C 1
ATOM 683 O O . GLU A 1 89 ? 13.805 7.814 -6.642 1.00 90.81 89 GLU A O 1
ATOM 688 N N . SER A 1 90 ? 12.954 9.374 -5.272 1.00 89.81 90 SER A N 1
ATOM 689 C CA . SER A 1 90 ? 11.867 8.550 -4.733 1.00 89.81 90 SER A CA 1
ATOM 690 C C . SER A 1 90 ? 10.972 7.989 -5.839 1.00 89.81 90 SER A C 1
ATOM 692 O O . SER A 1 90 ? 10.615 6.814 -5.818 1.00 89.81 90 SER A O 1
ATOM 694 N N . LEU A 1 91 ? 10.622 8.820 -6.826 1.00 92.19 91 LEU A N 1
ATOM 695 C CA . LEU A 1 91 ? 9.785 8.405 -7.952 1.00 92.19 91 LEU A CA 1
ATOM 696 C C . LEU A 1 91 ? 10.513 7.443 -8.900 1.00 92.19 91 LEU A C 1
ATOM 698 O O . LEU A 1 91 ? 9.885 6.529 -9.427 1.00 92.19 91 LEU A O 1
ATOM 702 N N . ARG A 1 92 ? 11.827 7.605 -9.093 1.00 94.06 92 ARG A N 1
ATOM 703 C CA . ARG A 1 92 ? 12.649 6.649 -9.856 1.00 94.06 92 ARG A CA 1
ATOM 704 C C . ARG A 1 92 ? 12.720 5.288 -9.180 1.00 94.06 92 ARG A C 1
ATOM 706 O O . ARG A 1 92 ? 12.601 4.264 -9.855 1.00 94.06 92 ARG A O 1
ATOM 713 N N . THR A 1 93 ? 12.897 5.274 -7.862 1.00 92.75 93 THR A N 1
ATOM 714 C CA . THR A 1 93 ? 12.890 4.031 -7.088 1.00 92.75 93 THR A CA 1
ATOM 715 C C . THR A 1 93 ? 11.528 3.360 -7.187 1.00 92.75 93 THR A C 1
ATOM 717 O O . THR A 1 93 ? 11.468 2.190 -7.550 1.00 92.75 93 THR A O 1
ATOM 720 N N . LEU A 1 94 ? 10.437 4.107 -6.983 1.00 92.88 94 LEU A N 1
ATOM 721 C CA . LEU A 1 94 ? 9.082 3.573 -7.115 1.00 92.88 94 LEU A CA 1
ATOM 722 C C . LEU A 1 94 ? 8.820 2.993 -8.513 1.00 92.88 94 LEU A C 1
ATOM 724 O O . LEU A 1 94 ? 8.332 1.875 -8.620 1.00 92.88 94 LEU A O 1
ATOM 728 N N . TYR A 1 95 ? 9.207 3.697 -9.580 1.00 95.50 95 TYR A N 1
ATOM 729 C CA . TYR A 1 95 ? 9.094 3.174 -10.944 1.00 95.50 95 TYR A CA 1
ATOM 730 C C . TYR A 1 95 ? 9.874 1.863 -11.128 1.00 95.50 95 TYR A C 1
ATOM 732 O O . TYR A 1 95 ? 9.394 0.927 -11.762 1.00 95.50 95 TYR A O 1
ATOM 740 N N . SER A 1 96 ? 11.076 1.775 -10.558 1.00 95.81 96 SER A N 1
ATOM 741 C CA . SER A 1 96 ? 11.895 0.565 -10.660 1.00 95.81 96 SER A CA 1
ATOM 742 C C . SER A 1 96 ? 11.269 -0.612 -9.897 1.00 95.81 96 SER A C 1
ATOM 744 O O . SER A 1 96 ? 11.304 -1.735 -10.396 1.00 95.81 96 SER A O 1
ATOM 746 N N . LEU A 1 97 ? 10.633 -0.356 -8.746 1.00 95.38 97 LEU A N 1
ATOM 747 C CA . LEU A 1 97 ? 9.849 -1.351 -8.001 1.00 95.38 97 LEU A CA 1
ATOM 748 C C . LEU A 1 97 ? 8.603 -1.801 -8.782 1.00 95.38 97 LEU A C 1
ATOM 750 O O . LEU A 1 97 ? 8.323 -2.993 -8.836 1.00 95.38 97 LEU A O 1
ATOM 754 N N . GLU A 1 98 ? 7.896 -0.887 -9.451 1.00 96.00 98 GLU A N 1
ATOM 755 C CA . GLU A 1 98 ? 6.758 -1.219 -10.328 1.00 96.00 98 GLU A CA 1
ATOM 756 C C . GLU A 1 98 ? 7.167 -2.115 -11.506 1.00 96.00 98 GLU A C 1
ATOM 758 O O . GLU A 1 98 ? 6.435 -3.024 -11.901 1.00 96.00 98 GLU A O 1
ATOM 763 N N . VAL A 1 99 ? 8.373 -1.927 -12.046 1.00 96.62 99 VAL A N 1
ATOM 764 C CA . VAL A 1 99 ? 8.920 -2.816 -13.080 1.00 96.62 99 VAL A CA 1
ATOM 765 C C . VAL A 1 99 ? 9.256 -4.206 -12.522 1.00 96.62 99 VAL A C 1
ATOM 767 O O . VAL A 1 99 ? 9.060 -5.196 -13.229 1.00 96.62 99 VAL A O 1
ATOM 770 N N . GLU A 1 100 ? 9.743 -4.324 -11.284 1.00 95.94 100 GLU A N 1
ATOM 771 C CA . GLU A 1 100 ? 9.932 -5.638 -10.645 1.00 95.94 100 GLU A CA 1
ATOM 772 C C . GLU A 1 100 ? 8.588 -6.317 -10.333 1.00 95.94 100 GLU A C 1
ATOM 774 O O . GLU A 1 100 ? 8.422 -7.502 -10.637 1.00 95.94 100 GLU A O 1
ATOM 779 N N . ALA A 1 101 ? 7.590 -5.564 -9.863 1.00 95.25 101 ALA A N 1
ATOM 780 C CA . ALA A 1 101 ? 6.232 -6.070 -9.672 1.00 95.25 101 ALA A CA 1
ATOM 781 C C . ALA A 1 101 ? 5.620 -6.578 -10.980 1.00 95.25 101 ALA A C 1
ATOM 783 O O . ALA A 1 101 ? 5.074 -7.680 -11.022 1.00 95.25 101 ALA A O 1
ATOM 784 N N . HIS A 1 102 ? 5.785 -5.838 -12.079 1.00 96.38 102 HIS A N 1
ATOM 785 C CA . HIS A 1 102 ? 5.351 -6.269 -13.410 1.00 96.38 102 HIS A CA 1
ATOM 786 C C . HIS A 1 102 ? 5.948 -7.621 -13.814 1.00 96.38 102 HIS A C 1
ATOM 788 O O . HIS A 1 102 ? 5.227 -8.497 -14.304 1.00 96.38 102 HIS A O 1
ATOM 794 N N . LYS A 1 103 ? 7.247 -7.833 -13.564 1.00 95.81 103 LYS A N 1
ATOM 795 C CA . LYS A 1 103 ? 7.907 -9.121 -13.827 1.00 95.81 103 LYS A CA 1
ATOM 796 C C . LYS A 1 103 ? 7.338 -10.228 -12.947 1.00 95.81 103 LYS A C 1
ATOM 798 O O . LYS A 1 103 ? 7.076 -11.314 -13.462 1.00 95.81 103 LYS A O 1
ATOM 803 N N . CYS A 1 104 ? 7.146 -9.966 -11.654 1.00 95.50 104 CYS A N 1
ATOM 804 C CA . CYS A 1 104 ? 6.556 -10.928 -10.726 1.00 95.50 104 CYS A CA 1
ATOM 805 C C . CYS A 1 104 ? 5.161 -11.360 -11.196 1.00 95.50 104 CYS A C 1
ATOM 807 O O . CYS A 1 104 ? 4.915 -12.545 -11.411 1.00 95.50 104 CYS A O 1
ATOM 809 N N . LEU A 1 105 ? 4.288 -10.392 -11.478 1.00 95.06 105 LEU A N 1
ATOM 810 C CA . LEU A 1 105 ? 2.921 -10.624 -11.942 1.00 95.06 105 LEU A CA 1
ATOM 811 C C . LEU A 1 105 ? 2.894 -11.370 -13.284 1.00 95.06 105 LEU A C 1
ATOM 813 O O . LEU A 1 105 ? 2.147 -12.331 -13.455 1.00 95.06 105 LEU A O 1
ATOM 817 N N . THR A 1 106 ? 3.759 -11.003 -14.230 1.00 94.81 106 THR A N 1
ATOM 818 C CA . THR A 1 106 ? 3.868 -11.731 -15.505 1.00 94.81 106 THR A CA 1
ATOM 819 C C . THR A 1 106 ? 4.297 -13.190 -15.287 1.00 94.81 106 THR A C 1
ATOM 821 O O . THR A 1 106 ? 3.779 -14.090 -15.950 1.00 94.81 106 THR A O 1
ATOM 824 N N . ASN A 1 107 ? 5.205 -13.452 -14.338 1.00 94.88 107 ASN A N 1
ATOM 825 C CA . ASN A 1 107 ? 5.638 -14.809 -13.985 1.00 94.88 107 ASN A CA 1
ATOM 826 C C . ASN A 1 107 ? 4.536 -15.623 -13.285 1.00 94.88 107 ASN A C 1
ATOM 828 O O . ASN A 1 107 ? 4.443 -16.827 -13.523 1.00 94.88 107 ASN A O 1
ATOM 832 N N . GLU A 1 108 ? 3.681 -14.978 -12.485 1.00 92.44 108 GLU A N 1
ATOM 833 C CA . GLU A 1 108 ? 2.475 -15.589 -11.901 1.00 92.44 108 GLU A CA 1
ATOM 834 C C . GLU A 1 108 ? 1.363 -15.833 -12.943 1.00 92.44 108 GLU A C 1
ATOM 836 O O . GLU A 1 108 ? 0.376 -16.509 -12.655 1.00 92.44 108 GLU A O 1
ATOM 841 N N . GLY A 1 109 ? 1.536 -15.347 -14.178 1.00 91.62 109 GLY A N 1
ATOM 842 C CA . GLY A 1 109 ? 0.661 -15.638 -15.314 1.00 91.62 109 GLY A CA 1
ATOM 843 C C . GLY A 1 109 ? -0.319 -14.525 -15.686 1.00 91.62 109 GLY A C 1
ATOM 844 O O . GLY A 1 109 ? -1.189 -14.760 -16.528 1.00 91.62 109 GLY A O 1
ATOM 845 N N . TYR A 1 110 ? -0.184 -13.328 -15.110 1.00 91.19 110 TYR A N 1
ATOM 846 C CA . TYR A 1 110 ? -0.991 -12.163 -15.484 1.00 91.19 110 TYR A CA 1
ATOM 847 C C . TYR A 1 110 ? -0.536 -11.582 -16.830 1.00 91.19 110 TYR A C 1
ATOM 849 O O . TYR A 1 110 ? 0.655 -11.532 -17.143 1.00 91.19 110 TYR A O 1
ATOM 857 N N . SER A 1 111 ? -1.494 -11.134 -17.644 1.00 91.50 111 SER A N 1
ATOM 858 C CA . SER A 1 111 ? -1.245 -10.611 -18.992 1.00 91.50 111 SER A CA 1
ATOM 859 C C . SER A 1 111 ? -1.172 -9.085 -18.995 1.00 91.50 111 SER A C 1
ATOM 861 O O . SER A 1 111 ? -2.058 -8.418 -19.512 1.00 91.50 111 SER A O 1
ATOM 863 N N . LEU A 1 112 ? -0.087 -8.528 -18.470 1.00 92.44 112 LEU A N 1
ATOM 864 C CA . LEU A 1 112 ? 0.071 -7.078 -18.366 1.00 92.44 112 LEU A CA 1
ATOM 865 C C . LEU A 1 112 ? 0.595 -6.444 -19.661 1.00 92.44 112 LEU A C 1
ATOM 867 O O . LEU A 1 112 ? 1.404 -7.028 -20.393 1.00 92.44 112 LEU A O 1
ATOM 871 N N . SER A 1 113 ? 0.178 -5.210 -19.926 1.00 94.06 113 SER A N 1
ATOM 872 C CA . SER A 1 113 ? 0.763 -4.362 -20.959 1.00 94.06 113 SER A CA 1
ATOM 873 C C . SER A 1 113 ? 2.231 -4.041 -20.654 1.00 94.06 113 SER A C 1
ATOM 875 O O . SER A 1 113 ? 2.752 -4.301 -19.568 1.00 94.06 113 SER A O 1
ATOM 877 N N . ALA A 1 114 ? 2.953 -3.526 -21.650 1.00 94.81 114 ALA A N 1
ATOM 878 C CA . ALA A 1 114 ? 4.336 -3.117 -21.436 1.00 94.81 114 ALA A CA 1
ATOM 879 C C . ALA A 1 114 ? 4.390 -1.907 -20.482 1.00 94.81 114 ALA A C 1
ATOM 881 O O . ALA A 1 114 ? 3.597 -0.980 -20.672 1.00 94.81 114 ALA A O 1
ATOM 882 N N . PRO A 1 115 ? 5.354 -1.860 -19.538 1.00 95.88 115 PRO A N 1
ATOM 883 C CA . PRO A 1 115 ? 5.524 -0.706 -18.665 1.00 95.88 115 PRO A CA 1
ATOM 884 C C . PRO A 1 115 ? 5.628 0.605 -19.450 1.00 95.88 115 PRO A C 1
ATOM 886 O O . PRO A 1 115 ? 6.268 0.673 -20.509 1.00 95.88 115 PRO A O 1
ATOM 889 N N . VAL A 1 116 ? 5.019 1.662 -18.911 1.00 95.50 116 VAL A N 1
ATOM 890 C CA . VAL A 1 116 ? 5.213 3.030 -19.414 1.00 95.50 116 VAL A CA 1
ATOM 891 C C . VAL A 1 116 ? 6.669 3.463 -19.225 1.00 95.50 116 VAL A C 1
ATOM 893 O O . VAL A 1 116 ? 7.413 2.846 -18.478 1.00 95.50 116 VAL A O 1
ATOM 896 N N . SER A 1 117 ? 7.107 4.541 -19.878 1.00 97.12 117 SER A N 1
ATOM 897 C CA . SER A 1 117 ? 8.464 5.053 -19.631 1.00 97.12 117 SER A CA 1
ATOM 898 C C . SER A 1 117 ? 8.591 5.689 -18.238 1.00 97.12 117 SER A C 1
ATOM 900 O O . SER A 1 117 ? 7.637 6.309 -17.769 1.00 97.12 117 SER A O 1
ATOM 902 N N . GLU A 1 118 ? 9.785 5.644 -17.629 1.00 96.50 118 GLU A N 1
ATOM 903 C CA . GLU A 1 118 ? 10.081 6.338 -16.356 1.00 96.50 118 GLU A CA 1
ATOM 904 C C . GLU A 1 118 ? 9.672 7.819 -16.409 1.00 96.50 118 GLU A C 1
ATOM 906 O O . GLU A 1 118 ? 9.052 8.342 -15.488 1.00 96.50 118 GLU A O 1
ATOM 911 N N . ALA A 1 119 ? 9.965 8.498 -17.522 1.00 96.38 119 ALA A N 1
ATOM 912 C CA . ALA A 1 119 ? 9.611 9.903 -17.702 1.00 96.38 119 ALA A CA 1
ATOM 913 C C . ALA A 1 119 ? 8.089 10.124 -17.699 1.00 96.38 119 ALA A C 1
ATOM 915 O O . ALA A 1 119 ? 7.617 11.104 -17.130 1.00 96.38 119 ALA A O 1
ATOM 916 N N . THR A 1 120 ? 7.323 9.213 -18.307 1.00 96.19 120 THR A N 1
ATOM 917 C CA . THR A 1 120 ? 5.852 9.247 -18.287 1.00 96.19 120 THR A CA 1
ATOM 918 C C . THR A 1 120 ? 5.316 9.012 -16.880 1.00 96.19 120 THR A C 1
ATOM 920 O O . THR A 1 120 ? 4.425 9.735 -16.446 1.00 96.19 120 THR A O 1
ATOM 923 N N . PHE A 1 121 ? 5.884 8.044 -16.162 1.00 94.88 121 PHE A N 1
ATOM 924 C CA . PHE A 1 121 ? 5.517 7.743 -14.783 1.00 94.88 121 PHE A CA 1
ATOM 925 C C . PHE A 1 121 ? 5.782 8.931 -13.848 1.00 94.88 121 PHE A C 1
ATOM 927 O O . PHE A 1 121 ? 4.916 9.333 -13.085 1.00 94.88 121 PHE A O 1
ATOM 934 N N . ILE A 1 122 ? 6.957 9.559 -13.926 1.00 94.19 122 ILE A N 1
ATOM 935 C CA . ILE A 1 122 ? 7.273 10.734 -13.100 1.00 94.19 122 ILE A CA 1
ATOM 936 C C . ILE A 1 122 ? 6.346 11.909 -13.439 1.00 94.19 122 ILE A C 1
ATOM 938 O O . ILE A 1 122 ? 5.932 12.651 -12.545 1.00 94.19 122 ILE A O 1
ATOM 942 N N . GLU A 1 123 ? 6.013 12.095 -14.718 1.00 94.38 123 GLU A N 1
ATOM 943 C CA . GLU A 1 123 ? 5.139 13.187 -15.141 1.00 94.38 123 GLU A CA 1
ATOM 944 C C . GLU A 1 123 ? 3.703 13.020 -14.634 1.00 94.38 123 GLU A C 1
ATOM 946 O O . GLU A 1 123 ? 3.105 14.023 -14.248 1.00 94.38 123 GLU A O 1
ATOM 951 N N . SER A 1 124 ? 3.167 11.796 -14.530 1.00 92.94 124 SER A N 1
ATOM 952 C CA . SER A 1 124 ? 1.814 11.592 -13.988 1.00 92.94 124 SER A CA 1
ATOM 953 C C . SER A 1 124 ? 1.695 12.063 -12.533 1.00 92.94 124 SER A C 1
ATOM 955 O O . SER A 1 124 ? 0.717 12.714 -12.1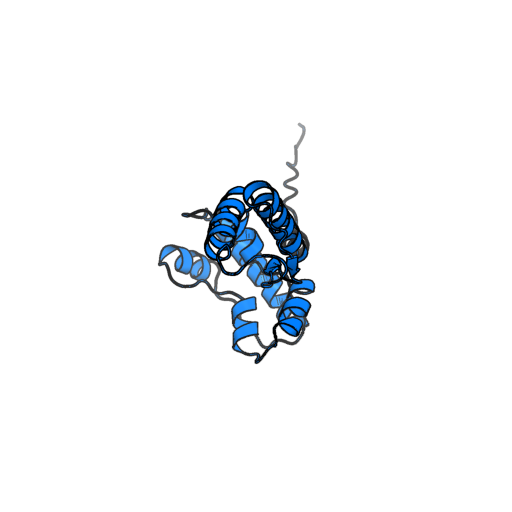71 1.00 92.94 124 SER A O 1
ATOM 957 N N . PHE A 1 125 ? 2.732 11.858 -11.710 1.00 89.12 125 PHE A N 1
ATOM 958 C CA . PHE A 1 125 ? 2.768 12.415 -10.349 1.00 89.12 125 PHE A CA 1
ATOM 959 C C . PHE A 1 125 ? 2.775 13.949 -10.339 1.00 89.12 125 PHE A C 1
ATOM 961 O O . PHE A 1 125 ? 2.196 14.569 -9.448 1.00 89.12 125 PHE A O 1
ATOM 968 N N . ARG A 1 126 ? 3.423 14.582 -11.324 1.00 88.19 126 ARG A N 1
ATOM 969 C CA . ARG A 1 126 ? 3.509 16.049 -11.430 1.00 88.19 126 ARG A CA 1
ATOM 970 C C . ARG A 1 126 ? 2.217 16.672 -11.947 1.00 88.19 126 ARG A C 1
ATOM 972 O O . ARG A 1 126 ? 1.858 17.764 -11.507 1.00 88.19 126 ARG A O 1
ATOM 979 N N . SER A 1 127 ? 1.536 15.998 -12.869 1.00 88.75 127 SER A N 1
ATOM 980 C CA . SER A 1 127 ? 0.266 16.444 -13.447 1.00 88.75 127 SER A CA 1
ATOM 981 C C . SER A 1 127 ? -0.935 16.166 -12.536 1.00 88.75 127 SER A C 1
ATOM 983 O O . SER A 1 127 ? -2.005 16.735 -12.753 1.00 88.75 127 SER A O 1
ATOM 985 N N . GLY A 1 128 ? -0.758 15.338 -11.500 1.00 83.62 128 GLY A N 1
ATOM 986 C CA . GLY A 1 128 ? -1.839 14.874 -10.629 1.00 83.62 128 GLY A CA 1
ATOM 987 C C . GLY A 1 128 ? -2.704 13.790 -11.277 1.00 83.62 128 GLY A C 1
ATOM 988 O O . GLY A 1 128 ? -3.813 13.529 -10.809 1.00 83.62 128 GLY A O 1
ATOM 989 N N . GLU A 1 129 ? -2.222 13.184 -12.361 1.00 88.12 129 GLU A N 1
ATOM 990 C CA . GLU A 1 129 ? -2.827 12.002 -12.962 1.00 88.12 129 GLU A CA 1
ATOM 991 C C . GLU A 1 129 ? -2.480 10.753 -12.143 1.00 88.12 129 GLU A C 1
ATOM 993 O O . GLU A 1 129 ? -1.468 10.698 -11.443 1.00 88.12 129 GLU A O 1
ATOM 998 N N . MET A 1 130 ? -3.331 9.730 -12.232 1.00 85.38 130 MET A N 1
ATOM 999 C CA . MET A 1 130 ? -3.055 8.454 -11.578 1.00 85.38 130 MET A CA 1
ATOM 1000 C C . MET A 1 130 ? -1.823 7.811 -12.236 1.00 85.38 130 MET A C 1
ATOM 1002 O O . MET A 1 130 ? -1.841 7.599 -13.452 1.00 85.38 130 MET A O 1
ATOM 1006 N N . PRO A 1 131 ? -0.755 7.519 -11.474 1.00 90.81 131 PRO A N 1
ATOM 1007 C CA . PRO A 1 131 ? 0.417 6.858 -12.019 1.00 90.81 131 PRO A CA 1
ATOM 1008 C C . PRO A 1 131 ? 0.097 5.427 -12.435 1.00 90.81 131 PRO A C 1
ATOM 1010 O O . PRO A 1 131 ? -0.814 4.792 -11.906 1.00 90.81 131 PRO A O 1
ATOM 1013 N N . TRP A 1 132 ? 0.860 4.927 -13.404 1.00 93.81 132 TRP A N 1
ATOM 1014 C CA . TRP A 1 132 ? 0.787 3.522 -13.789 1.00 93.81 132 TRP A CA 1
ATOM 1015 C C . TRP A 1 132 ? 1.168 2.631 -12.601 1.00 93.81 132 TRP A C 1
ATOM 1017 O O . TRP A 1 132 ? 2.133 2.931 -11.908 1.00 93.81 132 TRP A O 1
ATOM 1027 N N . SER A 1 133 ? 0.427 1.545 -12.395 1.00 93.88 133 SER A N 1
ATOM 1028 C CA . SER A 1 133 ? 0.721 0.530 -11.384 1.00 93.88 133 SER A CA 1
ATOM 1029 C C . SER A 1 133 ? 0.487 -0.849 -11.983 1.00 93.88 133 SER A C 1
ATOM 1031 O O . SER A 1 133 ? -0.599 -1.123 -12.508 1.00 93.88 133 SER A O 1
ATOM 1033 N N . ALA A 1 134 ? 1.498 -1.714 -11.907 1.00 93.88 134 ALA A N 1
ATOM 1034 C CA . ALA A 1 134 ? 1.422 -3.065 -12.454 1.00 93.88 134 ALA A CA 1
ATOM 1035 C C . ALA A 1 134 ? 0.369 -3.906 -11.718 1.00 93.88 134 ALA A C 1
ATOM 1037 O O . ALA A 1 134 ? -0.382 -4.663 -12.336 1.00 93.88 134 ALA A O 1
ATOM 1038 N N . LEU A 1 135 ? 0.283 -3.731 -10.397 1.00 90.75 135 LEU A N 1
ATOM 1039 C CA . LEU A 1 135 ? -0.693 -4.416 -9.559 1.00 90.75 135 LEU A CA 1
ATOM 1040 C C . LEU A 1 135 ? -2.124 -3.979 -9.892 1.00 90.75 135 LEU A C 1
ATOM 1042 O O . LEU A 1 135 ? -2.996 -4.829 -10.057 1.00 90.75 135 LEU A O 1
ATOM 1046 N N . TRP A 1 136 ? -2.370 -2.672 -10.042 1.00 89.31 136 TRP A N 1
ATOM 1047 C CA . TRP A 1 136 ? -3.703 -2.172 -10.392 1.00 89.31 136 TRP A CA 1
ATOM 1048 C C . TRP A 1 136 ? -4.183 -2.702 -11.747 1.00 89.31 136 TRP A C 1
ATOM 1050 O O . TRP A 1 136 ? -5.353 -3.053 -11.906 1.00 89.31 136 TRP A O 1
ATOM 1060 N N . GLU A 1 137 ? -3.276 -2.811 -12.716 1.00 90.94 137 GLU A N 1
ATOM 1061 C CA . GLU A 1 137 ? -3.570 -3.415 -14.012 1.00 90.94 137 GLU A CA 1
ATOM 1062 C C . GLU A 1 137 ? -3.975 -4.891 -13.856 1.00 90.94 137 GLU A C 1
ATOM 1064 O O . GLU A 1 137 ? -5.048 -5.274 -14.328 1.00 90.94 137 GLU A O 1
ATOM 1069 N N . ALA A 1 138 ? -3.210 -5.680 -13.090 1.00 89.06 138 ALA A N 1
ATOM 1070 C CA . ALA A 1 138 ? -3.533 -7.079 -12.787 1.00 89.06 138 ALA A CA 1
ATOM 1071 C C . ALA A 1 138 ? -4.903 -7.242 -12.100 1.00 89.06 138 ALA A C 1
ATOM 1073 O O . ALA A 1 138 ? -5.682 -8.136 -12.447 1.00 89.06 138 ALA A O 1
ATOM 1074 N N . MET A 1 139 ? -5.226 -6.356 -11.153 1.00 84.75 139 MET A N 1
ATOM 1075 C CA . MET A 1 139 ? -6.527 -6.338 -10.477 1.00 84.75 139 MET A CA 1
ATOM 1076 C C . MET A 1 139 ? -7.666 -5.970 -11.428 1.00 84.75 139 MET A C 1
ATOM 1078 O O . MET A 1 139 ? -8.753 -6.527 -11.334 1.00 84.75 139 MET A O 1
ATOM 1082 N N . SER A 1 140 ? -7.442 -5.032 -12.349 1.00 82.12 140 SER A N 1
ATOM 1083 C CA . SER A 1 140 ? -8.485 -4.563 -13.267 1.00 82.12 140 SER A CA 1
ATOM 1084 C C . SER A 1 140 ? -8.905 -5.620 -14.295 1.00 82.12 140 SER A C 1
ATOM 1086 O O . SER A 1 140 ? -10.049 -5.620 -14.755 1.00 82.12 140 SER A O 1
ATOM 1088 N N . GLU A 1 141 ? -7.996 -6.536 -14.634 1.00 70.00 141 GLU A N 1
ATOM 1089 C CA . GLU A 1 141 ? -8.248 -7.626 -15.579 1.00 70.00 141 GLU A CA 1
ATOM 1090 C C . GLU A 1 141 ? -8.853 -8.874 -14.924 1.00 70.00 141 GLU A C 1
ATOM 1092 O O . GLU A 1 141 ? -9.396 -9.738 -15.620 1.00 70.00 141 GLU A O 1
ATOM 1097 N N . SER A 1 142 ? -8.792 -8.978 -13.595 1.00 64.75 142 SER A N 1
ATOM 1098 C CA . SER A 1 142 ? -9.220 -10.158 -12.850 1.00 64.75 142 SER A CA 1
ATOM 1099 C C . SER A 1 142 ? -10.466 -9.870 -12.008 1.00 64.75 142 SER A C 1
ATOM 1101 O O . SER A 1 142 ? -10.569 -8.883 -11.291 1.00 64.75 142 SER A O 1
ATOM 1103 N N . SER A 1 143 ? -11.453 -10.769 -12.047 1.00 71.50 143 SER A N 1
ATOM 1104 C CA . SER A 1 143 ? -12.554 -10.775 -11.071 1.00 71.50 143 SER A CA 1
ATOM 1105 C C . SER A 1 143 ? -12.098 -11.434 -9.764 1.00 71.50 143 SER A C 1
ATOM 1107 O O . SER A 1 143 ? -12.728 -12.385 -9.294 1.00 71.50 143 SER A O 1
ATOM 1109 N N . MET A 1 144 ? -10.949 -10.992 -9.257 1.00 79.00 144 MET A N 1
ATOM 1110 C CA . MET A 1 144 ? -10.243 -11.586 -8.131 1.00 79.00 144 MET A CA 1
ATOM 1111 C C . MET A 1 144 ? -11.013 -11.354 -6.834 1.00 79.00 144 MET A C 1
ATOM 1113 O O . MET A 1 144 ? -11.457 -10.240 -6.550 1.00 79.00 144 MET A O 1
ATOM 1117 N N . GLY A 1 145 ? -11.197 -12.416 -6.052 1.00 80.25 145 GLY A N 1
ATOM 1118 C CA . GLY A 1 145 ? -11.737 -12.294 -4.699 1.00 80.25 145 GLY A CA 1
ATOM 1119 C C . GLY A 1 145 ? -10.682 -11.764 -3.726 1.00 80.25 145 GLY A C 1
ATOM 1120 O O . GLY A 1 145 ? -9.489 -11.905 -3.966 1.00 80.25 145 GLY A O 1
ATOM 1121 N N . GLU A 1 146 ? -11.112 -11.221 -2.589 1.00 78.75 146 GLU A N 1
ATOM 1122 C CA . GLU A 1 146 ? -10.212 -10.677 -1.559 1.00 78.75 146 GLU A CA 1
ATOM 1123 C C . GLU A 1 146 ? -9.112 -11.665 -1.140 1.00 78.75 146 GLU A C 1
ATOM 1125 O O . GLU A 1 146 ? -7.941 -11.314 -1.122 1.00 78.75 146 GLU A O 1
ATOM 1130 N N . THR A 1 147 ? -9.451 -12.932 -0.887 1.00 82.94 147 THR A N 1
ATOM 1131 C CA . THR A 1 147 ? -8.455 -13.948 -0.505 1.00 82.94 147 THR A CA 1
ATOM 1132 C C . THR A 1 147 ? -7.402 -14.185 -1.586 1.00 82.94 147 THR A C 1
ATOM 1134 O O . THR A 1 147 ? -6.225 -14.297 -1.270 1.00 82.94 147 THR A O 1
ATOM 1137 N N . GLU A 1 148 ? -7.815 -14.240 -2.852 1.00 84.88 148 GLU A N 1
ATOM 1138 C CA . GLU A 1 148 ? -6.901 -14.443 -3.981 1.00 84.88 148 GLU A CA 1
ATOM 1139 C C . GLU A 1 148 ? -5.985 -13.227 -4.175 1.00 84.88 148 GLU A C 1
ATOM 1141 O O . GLU A 1 148 ? -4.812 -13.381 -4.504 1.00 84.88 148 GLU A O 1
ATOM 1146 N N . PHE A 1 149 ? -6.496 -12.028 -3.888 1.00 83.56 149 PHE A N 1
ATOM 1147 C CA . PHE A 1 149 ? -5.711 -10.800 -3.891 1.00 83.56 149 PHE A CA 1
ATOM 1148 C C . PHE A 1 149 ? -4.657 -10.787 -2.787 1.00 83.56 149 PHE A C 1
ATOM 1150 O O . PHE A 1 149 ? -3.494 -10.504 -3.056 1.00 83.56 149 PHE A O 1
ATOM 1157 N N . LEU A 1 150 ? -5.023 -11.170 -1.565 1.00 83.56 150 LEU A N 1
ATOM 1158 C CA . LEU A 1 150 ? -4.068 -11.275 -0.459 1.00 83.56 150 LEU A CA 1
ATOM 1159 C C . LEU A 1 150 ? -2.978 -12.317 -0.754 1.00 83.56 150 LEU A C 1
ATOM 1161 O O . LEU A 1 150 ? -1.797 -12.038 -0.567 1.00 83.56 150 LEU A O 1
ATOM 1165 N N . ASP A 1 151 ? -3.357 -13.480 -1.292 1.00 87.12 151 ASP A N 1
ATOM 1166 C CA . ASP A 1 151 ? -2.403 -14.518 -1.706 1.00 87.12 151 ASP A CA 1
ATOM 1167 C C . ASP A 1 151 ? -1.460 -14.027 -2.825 1.00 87.12 151 ASP A C 1
ATOM 1169 O O . ASP A 1 151 ? -0.312 -14.468 -2.913 1.00 87.12 151 ASP A O 1
ATOM 1173 N N . LEU A 1 152 ? -1.929 -13.130 -3.700 1.00 88.06 152 LEU A N 1
ATOM 1174 C CA . LEU A 1 152 ? -1.095 -12.506 -4.725 1.00 88.06 152 LEU A CA 1
ATOM 1175 C C . LEU A 1 152 ? -0.079 -11.545 -4.110 1.00 88.06 152 LEU A C 1
ATOM 1177 O O . LEU A 1 152 ? 1.083 -11.573 -4.506 1.00 88.06 152 LEU A O 1
ATOM 1181 N N . LEU A 1 153 ? -0.490 -10.722 -3.147 1.00 87.31 153 LEU A N 1
ATOM 1182 C CA . LEU A 1 153 ? 0.381 -9.727 -2.515 1.00 87.31 153 LEU A CA 1
ATOM 1183 C C . LEU A 1 153 ? 1.478 -10.337 -1.647 1.00 87.31 153 LEU A C 1
ATOM 1185 O O . LEU A 1 153 ? 2.549 -9.748 -1.527 1.00 87.31 153 LEU A O 1
ATOM 1189 N N . GLU A 1 154 ? 1.251 -11.533 -1.104 1.00 85.94 154 GLU A N 1
ATOM 1190 C CA . GLU A 1 154 ? 2.300 -12.323 -0.448 1.00 85.94 154 GLU A CA 1
ATOM 1191 C C . GLU A 1 154 ? 3.405 -12.764 -1.426 1.00 85.94 154 GLU A C 1
ATOM 1193 O O . GLU A 1 154 ? 4.537 -13.008 -1.012 1.00 85.94 154 GLU A O 1
ATOM 1198 N N . LYS A 1 155 ? 3.102 -12.873 -2.726 1.00 89.12 155 LYS A N 1
ATOM 1199 C CA . LYS A 1 155 ? 4.065 -13.294 -3.758 1.00 89.12 155 LYS A CA 1
ATOM 1200 C C . LYS A 1 155 ? 4.654 -12.130 -4.542 1.00 89.12 155 LYS A C 1
ATOM 1202 O O . LYS A 1 155 ? 5.842 -12.139 -4.850 1.00 89.12 155 LYS A O 1
ATOM 1207 N N . CYS A 1 156 ? 3.808 -11.169 -4.895 1.00 91.94 156 CYS A N 1
ATOM 1208 C CA . CYS A 1 156 ? 4.135 -9.974 -5.656 1.00 91.94 156 CYS A CA 1
ATOM 1209 C C . CYS A 1 156 ? 3.715 -8.747 -4.836 1.00 91.94 156 CYS A C 1
ATOM 1211 O O . CYS A 1 156 ? 2.597 -8.253 -5.009 1.00 91.94 156 CYS A O 1
ATOM 1213 N N . PRO A 1 157 ? 4.593 -8.265 -3.937 1.00 89.56 157 PRO A N 1
ATOM 1214 C CA . PRO A 1 157 ? 4.314 -7.117 -3.085 1.00 89.56 157 PRO A CA 1
ATOM 1215 C C . PRO A 1 157 ? 3.914 -5.861 -3.866 1.00 89.56 157 PRO A C 1
ATOM 1217 O O . PRO A 1 157 ? 4.410 -5.624 -4.973 1.00 89.56 157 PRO A O 1
ATOM 1220 N N . ASP A 1 158 ? 3.061 -5.033 -3.257 1.00 88.44 158 ASP A N 1
ATOM 1221 C CA . ASP A 1 158 ? 2.635 -3.744 -3.810 1.00 88.44 158 ASP A CA 1
ATOM 1222 C C . ASP A 1 158 ? 3.755 -2.686 -3.680 1.00 88.44 158 ASP A C 1
ATOM 1224 O O . ASP A 1 158 ? 4.098 -2.290 -2.558 1.00 88.44 158 ASP A O 1
ATOM 1228 N N . PRO A 1 159 ? 4.298 -2.162 -4.798 1.00 90.06 159 PRO A N 1
ATOM 1229 C CA . PRO A 1 159 ? 5.287 -1.084 -4.792 1.00 90.06 159 PRO A CA 1
ATOM 1230 C C . PRO A 1 159 ? 4.838 0.184 -4.064 1.00 90.06 159 PRO A C 1
ATOM 1232 O O . PRO A 1 159 ? 5.686 0.929 -3.566 1.00 90.06 159 PRO A O 1
ATOM 1235 N N . THR A 1 160 ? 3.533 0.452 -3.955 1.00 82.19 160 THR A N 1
ATOM 1236 C CA . THR A 1 160 ? 3.041 1.644 -3.253 1.00 82.19 160 THR A CA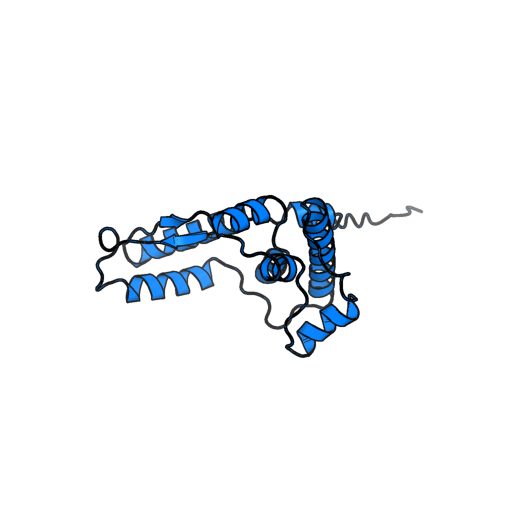 1
ATOM 1237 C C . THR A 1 160 ? 3.399 1.635 -1.768 1.00 82.19 160 THR A C 1
ATOM 1239 O O . THR A 1 160 ? 3.538 2.707 -1.181 1.00 82.19 160 THR A O 1
ATOM 1242 N N . GLN A 1 161 ? 3.680 0.476 -1.163 1.00 79.31 161 GLN A N 1
ATOM 1243 C CA . GLN A 1 161 ? 4.185 0.394 0.214 1.00 79.31 161 GLN A CA 1
ATOM 1244 C C . GLN A 1 161 ? 5.487 1.187 0.408 1.00 79.31 161 GLN A C 1
ATOM 1246 O O . GLN A 1 161 ? 5.682 1.821 1.444 1.00 79.31 161 GLN A O 1
ATOM 1251 N N . TYR A 1 162 ? 6.357 1.225 -0.607 1.00 80.56 162 TYR A N 1
ATOM 1252 C CA . TYR A 1 162 ? 7.551 2.073 -0.592 1.00 80.56 162 TYR A CA 1
ATOM 1253 C C . TYR A 1 162 ? 7.201 3.565 -0.614 1.00 80.56 162 TYR A C 1
ATOM 1255 O O . TYR A 1 162 ? 7.901 4.390 -0.034 1.00 80.56 162 TYR A O 1
ATOM 1263 N N . TYR A 1 163 ? 6.125 3.934 -1.304 1.00 73.12 163 TYR A N 1
ATOM 1264 C CA . TYR A 1 163 ? 5.688 5.320 -1.422 1.00 73.12 163 TYR A CA 1
ATOM 1265 C C . TYR A 1 163 ? 5.081 5.857 -0.121 1.00 73.12 163 TYR A C 1
ATOM 1267 O O . TYR A 1 163 ? 5.346 6.998 0.255 1.00 73.12 163 TYR A O 1
ATOM 1275 N N . TRP A 1 164 ? 4.298 5.037 0.583 1.00 65.31 164 TRP A N 1
ATOM 1276 C CA . TRP A 1 164 ? 3.651 5.426 1.838 1.00 65.31 164 TRP A CA 1
ATOM 1277 C C . TRP A 1 164 ? 4.618 5.521 3.025 1.00 65.31 164 TRP A C 1
ATOM 1279 O O . TRP A 1 164 ? 4.301 6.198 3.994 1.00 65.31 164 TRP A O 1
ATOM 1289 N N . ARG A 1 165 ? 5.810 4.912 2.944 1.00 66.56 165 ARG A N 1
ATOM 1290 C CA . ARG A 1 165 ? 6.777 4.821 4.057 1.00 66.56 165 ARG A CA 1
ATOM 1291 C C . ARG A 1 165 ? 7.968 5.787 3.997 1.00 66.56 165 ARG A C 1
ATOM 1293 O O . ARG A 1 165 ? 8.934 5.597 4.736 1.00 66.56 165 ARG A O 1
ATOM 1300 N N . GLN A 1 166 ? 7.925 6.797 3.130 1.00 58.38 166 GLN A N 1
ATOM 1301 C CA . GLN A 1 166 ? 8.962 7.839 3.024 1.00 58.38 166 GLN A CA 1
ATOM 1302 C C . GLN A 1 166 ? 8.637 9.075 3.854 1.00 58.38 166 GLN A C 1
ATOM 1304 O O . GLN A 1 166 ? 9.592 9.656 4.419 1.00 58.38 166 GLN A O 1
#